Protein AF-A0A392VG65-F1 (afdb_monomer)

Mean predicted aligned error: 10.03 Å

Solvent-accessible surface area (backbone atoms only — not comparable to full-atom values): 3104 Å² total; per-residue (Å²): 132,74,81,68,77,83,60,94,76,85,83,84,80,72,61,76,66,46,62,80,71,52,69,56,56,79,89,49,23,75,74,62,44,46,76,54,101,88,47,79,47,68,54,104

Structure (mmCIF, N/CA/C/O backbone):
data_AF-A0A392VG65-F1
#
_entry.id   AF-A0A392VG65-F1
#
loop_
_atom_site.group_PDB
_atom_site.id
_atom_site.type_symbol
_atom_site.label_atom_id
_atom_site.label_alt_id
_atom_site.label_comp_id
_atom_site.label_asym_id
_atom_site.label_entity_id
_atom_site.label_seq_id
_atom_site.pdbx_PDB_ins_code
_atom_site.Cartn_x
_atom_site.Cartn_y
_atom_site.Cartn_z
_atom_site.occupancy
_atom_site.B_iso_or_equiv
_atom_site.auth_seq_id
_atom_site.auth_comp_id
_atom_site.auth_asym_id
_atom_site.auth_atom_id
_atom_site.pdbx_PDB_model_num
ATOM 1 N N . MET A 1 1 ? 25.083 -2.703 -9.479 1.00 47.56 1 MET A N 1
ATOM 2 C CA . MET A 1 1 ? 25.071 -3.235 -10.858 1.00 47.56 1 MET A CA 1
ATOM 3 C C . MET A 1 1 ? 23.663 -3.042 -11.385 1.00 47.56 1 MET A C 1
ATOM 5 O O . MET A 1 1 ? 22.768 -3.773 -10.980 1.00 47.56 1 MET A O 1
ATOM 9 N N . ASP A 1 2 ? 23.463 -1.971 -12.153 1.00 68.12 2 ASP A N 1
ATOM 10 C CA . ASP A 1 2 ? 22.157 -1.541 -12.663 1.00 68.12 2 ASP A CA 1
ATOM 11 C C . ASP A 1 2 ? 21.652 -2.506 -13.741 1.00 68.12 2 ASP A C 1
ATOM 13 O O . ASP A 1 2 ? 21.963 -2.346 -14.918 1.00 68.12 2 ASP A O 1
ATOM 17 N N . GLN A 1 3 ? 20.839 -3.490 -13.354 1.00 68.62 3 GLN A N 1
ATOM 18 C CA . GLN A 1 3 ? 20.168 -4.392 -14.304 1.00 68.62 3 GLN A CA 1
ATOM 19 C C . GLN A 1 3 ? 19.174 -3.664 -15.228 1.00 68.62 3 GLN A C 1
ATOM 21 O O . GLN A 1 3 ? 18.747 -4.223 -16.231 1.00 68.62 3 GLN A O 1
ATOM 26 N N . LEU A 1 4 ? 18.808 -2.418 -14.907 1.00 73.31 4 LEU A N 1
ATOM 27 C CA . LEU A 1 4 ? 17.887 -1.610 -15.705 1.00 73.31 4 LEU A CA 1
ATOM 28 C C . LEU A 1 4 ? 18.557 -0.825 -16.843 1.00 73.31 4 LEU A C 1
ATOM 30 O O . LEU A 1 4 ? 17.836 -0.261 -17.659 1.00 73.31 4 LEU A O 1
ATOM 34 N N . LYS A 1 5 ? 19.892 -0.738 -16.913 1.00 73.00 5 LYS A N 1
ATOM 35 C CA . LYS A 1 5 ? 20.553 0.175 -17.866 1.00 73.00 5 LYS A CA 1
ATOM 36 C C . LYS A 1 5 ? 20.431 -0.231 -19.339 1.00 73.00 5 LYS A C 1
ATOM 38 O O . LYS A 1 5 ? 20.418 0.660 -20.178 1.00 73.00 5 LYS A O 1
ATOM 43 N N . ASP A 1 6 ? 20.280 -1.521 -19.633 1.00 77.25 6 ASP A N 1
ATOM 44 C CA . ASP A 1 6 ? 20.213 -2.051 -21.008 1.00 77.25 6 ASP A CA 1
ATOM 45 C C . ASP A 1 6 ? 18.814 -2.552 -21.413 1.00 77.25 6 ASP A C 1
ATOM 47 O O . ASP A 1 6 ? 18.636 -3.162 -22.468 1.00 77.25 6 ASP A O 1
ATOM 51 N N . ALA A 1 7 ? 17.794 -2.317 -20.584 1.00 81.19 7 ALA A N 1
ATOM 52 C CA . ALA A 1 7 ? 16.432 -2.717 -20.913 1.00 81.19 7 ALA A CA 1
ATOM 53 C C . ALA A 1 7 ? 15.766 -1.671 -21.826 1.00 81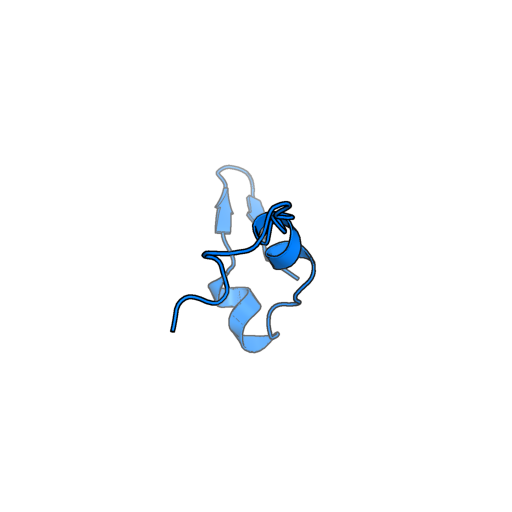.19 7 ALA A C 1
ATOM 55 O O . ALA A 1 7 ? 15.673 -0.492 -21.496 1.00 81.19 7 ALA A O 1
ATOM 56 N N . SER A 1 8 ? 15.282 -2.116 -22.986 1.00 80.31 8 SER A N 1
ATOM 57 C CA . SER A 1 8 ? 14.577 -1.276 -23.966 1.00 80.31 8 SER A CA 1
ATOM 58 C C . SER A 1 8 ? 13.079 -1.138 -23.679 1.00 80.31 8 SER A C 1
ATOM 60 O O . SER A 1 8 ? 12.441 -0.200 -24.156 1.00 80.31 8 SER A O 1
ATOM 62 N N . VAL A 1 9 ? 12.510 -2.059 -22.894 1.00 80.31 9 VAL A N 1
ATOM 63 C CA . VAL A 1 9 ? 11.090 -2.091 -22.529 1.00 80.31 9 VAL A CA 1
ATOM 64 C C . VAL A 1 9 ? 10.957 -2.353 -21.034 1.00 80.31 9 VAL A C 1
ATOM 66 O O . VAL A 1 9 ? 11.472 -3.342 -20.516 1.00 80.31 9 VAL A O 1
ATOM 69 N N . PHE A 1 10 ? 10.213 -1.484 -20.350 1.00 80.06 10 PHE A N 1
ATOM 70 C CA . PHE A 1 10 ? 9.901 -1.610 -18.931 1.00 80.06 10 PHE A CA 1
ATOM 71 C C . PHE A 1 10 ? 8.399 -1.780 -18.750 1.00 80.06 10 PHE A C 1
ATOM 73 O O . PHE A 1 10 ? 7.607 -1.023 -19.308 1.00 80.06 10 PHE A O 1
ATOM 80 N N . SER A 1 11 ? 8.008 -2.745 -17.924 1.00 79.88 11 SER A N 1
ATOM 81 C CA . SER A 1 11 ? 6.632 -2.865 -17.448 1.00 79.88 11 SER A CA 1
ATOM 82 C C . SER A 1 11 ? 6.570 -2.376 -16.010 1.00 79.88 11 SER A C 1
ATOM 84 O O . SER A 1 11 ? 7.274 -2.886 -15.140 1.00 79.88 11 SER A O 1
ATOM 86 N N . LYS A 1 12 ? 5.735 -1.368 -15.753 1.00 77.56 12 LYS A N 1
ATOM 87 C CA . LYS A 1 12 ? 5.492 -0.864 -14.403 1.00 77.56 12 LYS A CA 1
ATOM 88 C C . LYS A 1 12 ? 4.321 -1.630 -13.806 1.00 77.56 12 LYS A C 1
ATOM 90 O O . LYS A 1 12 ? 3.180 -1.415 -14.201 1.00 77.56 12 LYS A O 1
ATOM 95 N N . PHE A 1 13 ? 4.605 -2.512 -12.856 1.00 77.56 13 PHE A N 1
ATOM 96 C CA . PHE A 1 13 ? 3.551 -3.123 -12.059 1.00 77.56 13 PHE A CA 1
ATOM 97 C C . PHE A 1 13 ? 3.066 -2.108 -11.018 1.00 77.56 13 PHE A C 1
ATOM 99 O O . PHE A 1 13 ? 3.855 -1.620 -10.206 1.00 77.56 13 PHE A O 1
ATOM 106 N N . ASP A 1 14 ? 1.782 -1.753 -11.060 1.00 76.31 14 ASP A N 1
ATOM 107 C CA . ASP A 1 14 ? 1.181 -0.922 -10.023 1.00 76.31 14 ASP A CA 1
ATOM 108 C C . ASP A 1 14 ? 0.888 -1.781 -8.790 1.00 76.31 14 ASP A C 1
ATOM 110 O O . ASP A 1 14 ? -0.066 -2.556 -8.733 1.00 76.31 14 ASP A O 1
ATOM 114 N N . LEU A 1 15 ? 1.742 -1.637 -7.779 1.00 71.88 15 LEU A N 1
ATOM 115 C CA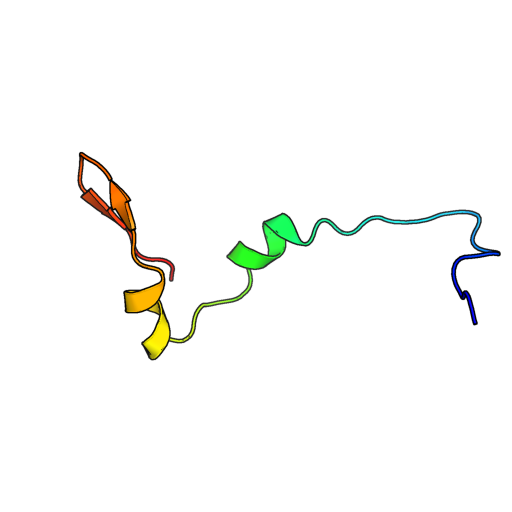 . LEU A 1 15 ? 1.588 -2.333 -6.505 1.00 71.88 15 LEU A CA 1
ATOM 116 C C . LEU A 1 15 ? 0.443 -1.735 -5.664 1.00 71.88 15 LEU A C 1
ATOM 118 O O . LEU A 1 15 ? 0.027 -2.332 -4.675 1.00 71.88 15 LEU A O 1
ATOM 122 N N . LYS A 1 16 ? -0.114 -0.578 -6.042 1.00 74.50 16 LYS A N 1
ATOM 123 C CA . LYS A 1 16 ? -1.151 0.101 -5.258 1.00 74.50 16 LYS A CA 1
ATOM 124 C C . LYS A 1 16 ? -2.447 -0.710 -5.213 1.00 74.50 16 LYS A C 1
ATOM 126 O O . LYS A 1 16 ? -3.101 -0.769 -4.173 1.00 74.50 16 LYS A O 1
ATOM 131 N N . SER A 1 17 ? -2.785 -1.400 -6.302 1.00 69.56 17 SER A N 1
ATOM 132 C CA . SER A 1 17 ? -3.898 -2.358 -6.309 1.00 69.56 17 SER A CA 1
ATOM 133 C C . SER A 1 17 ? -3.613 -3.610 -5.472 1.00 69.56 17 SER A C 1
ATOM 135 O O . SER A 1 17 ? -4.545 -4.211 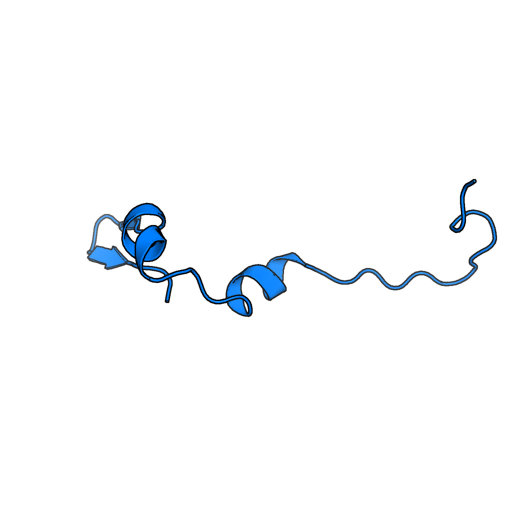-4.941 1.00 69.56 17 SER A O 1
ATOM 137 N N . SER A 1 18 ? -2.349 -4.009 -5.327 1.00 69.88 18 SER A N 1
ATOM 138 C CA . SER A 1 18 ? -1.995 -5.251 -4.629 1.00 69.88 18 SER A CA 1
ATOM 139 C C . SER A 1 18 ? -2.213 -5.187 -3.115 1.00 69.88 18 SER A C 1
ATOM 141 O O . SER A 1 18 ? -2.449 -6.224 -2.501 1.00 69.88 18 SER A O 1
ATOM 143 N N . TYR A 1 19 ? -2.252 -3.989 -2.515 1.00 72.19 19 TYR A N 1
ATOM 144 C CA . TYR A 1 19 ? -2.615 -3.833 -1.100 1.00 72.19 19 TYR A CA 1
ATOM 145 C C . TYR A 1 19 ? -4.006 -4.403 -0.786 1.00 72.19 19 TYR A C 1
ATOM 147 O O . TYR A 1 19 ? -4.203 -4.928 0.299 1.00 72.19 19 TYR A O 1
ATOM 155 N N . HIS A 1 20 ? -4.921 -4.383 -1.764 1.00 72.19 20 HIS A N 1
ATOM 156 C CA . HIS A 1 20 ? -6.261 -4.975 -1.652 1.00 72.19 20 HIS A CA 1
ATOM 157 C C . HIS A 1 20 ? -6.295 -6.477 -1.928 1.00 72.19 20 HIS A C 1
ATOM 159 O O . HIS A 1 20 ? -7.308 -7.123 -1.687 1.00 72.19 20 HIS A O 1
ATOM 165 N N . GLN A 1 21 ? -5.209 -7.044 -2.453 1.00 75.81 21 GLN A N 1
ATOM 166 C CA . GLN A 1 21 ? -5.096 -8.476 -2.740 1.00 75.81 21 GLN A CA 1
ATOM 167 C C . GLN A 1 21 ? -4.415 -9.234 -1.594 1.00 75.81 21 GLN A C 1
ATOM 169 O O . GLN A 1 21 ? -4.605 -10.443 -1.457 1.00 75.81 21 GLN A O 1
ATOM 174 N N . ILE A 1 22 ? -3.627 -8.536 -0.772 1.00 76.50 22 ILE A N 1
ATOM 175 C CA . ILE A 1 22 ? -2.941 -9.107 0.384 1.00 76.50 22 ILE A CA 1
ATOM 176 C C . ILE A 1 22 ? -3.841 -8.937 1.607 1.00 76.50 22 ILE A C 1
ATOM 178 O O . ILE A 1 22 ? -4.071 -7.822 2.068 1.00 76.50 22 ILE A O 1
ATOM 182 N N . ARG A 1 23 ? -4.334 -10.058 2.144 1.00 76.88 23 ARG A N 1
ATOM 183 C CA . ARG A 1 23 ? -5.157 -10.055 3.360 1.00 76.88 23 ARG A CA 1
ATOM 184 C C . ARG A 1 23 ? -4.360 -9.556 4.559 1.00 76.88 23 ARG A C 1
ATOM 186 O O . ARG A 1 23 ? -3.217 -9.971 4.774 1.00 76.88 23 ARG A O 1
ATOM 193 N N . VAL A 1 24 ? -4.996 -8.717 5.366 1.00 79.81 24 VAL A N 1
ATOM 194 C CA . VAL A 1 24 ? -4.444 -8.260 6.642 1.00 79.81 24 VAL A CA 1
ATOM 195 C C . VAL A 1 24 ? -4.570 -9.401 7.655 1.00 79.81 24 VAL A C 1
ATOM 197 O O . VAL A 1 24 ? -5.548 -10.149 7.665 1.00 79.81 24 VAL A O 1
ATOM 200 N N . ARG A 1 25 ? -3.552 -9.590 8.501 1.00 83.19 25 ARG A N 1
ATOM 201 C CA . ARG A 1 25 ? -3.628 -10.583 9.582 1.00 83.19 25 ARG A CA 1
ATOM 202 C C . ARG A 1 25 ? -4.748 -10.199 10.542 1.00 83.19 25 ARG A C 1
ATOM 204 O O . ARG A 1 25 ? -4.864 -9.031 10.888 1.00 83.19 25 ARG A O 1
ATOM 211 N N . TYR A 1 26 ? -5.506 -11.181 11.030 1.00 78.31 26 TYR A N 1
ATOM 212 C CA . TYR A 1 26 ? -6.673 -10.947 11.892 1.00 78.31 26 TYR A CA 1
ATOM 213 C C . TYR A 1 26 ? -6.370 -10.058 13.114 1.00 78.31 26 TYR A C 1
ATOM 215 O O . TYR A 1 26 ? -7.160 -9.191 13.473 1.00 78.31 26 TYR A O 1
ATOM 223 N N . GLU A 1 27 ? -5.181 -10.213 13.697 1.00 82.81 27 GLU A N 1
ATOM 224 C CA . GLU A 1 27 ? -4.686 -9.422 14.834 1.00 82.81 27 GLU A CA 1
ATOM 225 C C . GLU A 1 27 ? -4.445 -7.936 14.505 1.00 82.81 27 GLU A C 1
ATOM 227 O O . GLU A 1 27 ? -4.478 -7.085 15.395 1.00 82.81 27 GLU A O 1
ATOM 232 N N . ASP A 1 28 ? -4.211 -7.611 13.234 1.00 80.94 28 ASP A N 1
ATOM 233 C CA . ASP A 1 28 ? -3.903 -6.262 12.757 1.00 80.94 28 ASP A CA 1
ATOM 234 C C . ASP A 1 28 ? -5.105 -5.573 12.088 1.00 80.94 28 ASP A C 1
ATOM 236 O O . ASP A 1 28 ? -5.049 -4.367 11.856 1.00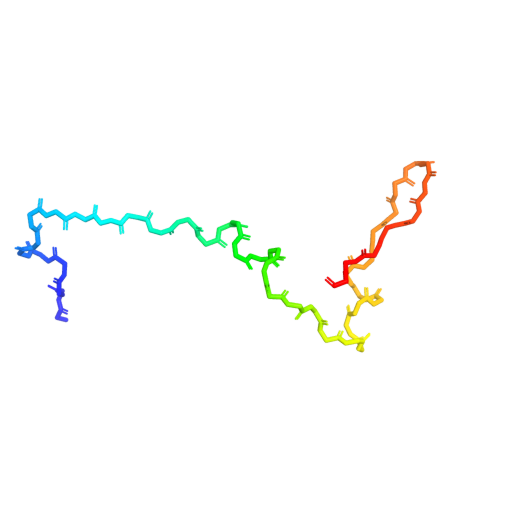 80.94 28 ASP A O 1
ATOM 240 N N . ILE A 1 29 ? -6.219 -6.281 11.848 1.00 80.44 29 ILE A N 1
ATOM 241 C CA . ILE A 1 29 ? -7.457 -5.716 11.268 1.00 80.44 29 ILE A CA 1
ATOM 242 C C . ILE A 1 29 ? -7.989 -4.557 12.122 1.00 80.44 29 ILE A C 1
ATOM 244 O O . ILE A 1 29 ? -8.361 -3.504 11.610 1.00 80.44 29 ILE A O 1
ATOM 248 N N . GLN A 1 30 ? -7.962 -4.712 13.448 1.00 77.56 30 GLN A N 1
ATOM 249 C CA . GLN A 1 30 ? -8.398 -3.663 14.377 1.00 77.56 30 GLN A CA 1
ATOM 250 C C . GLN A 1 30 ? -7.476 -2.432 14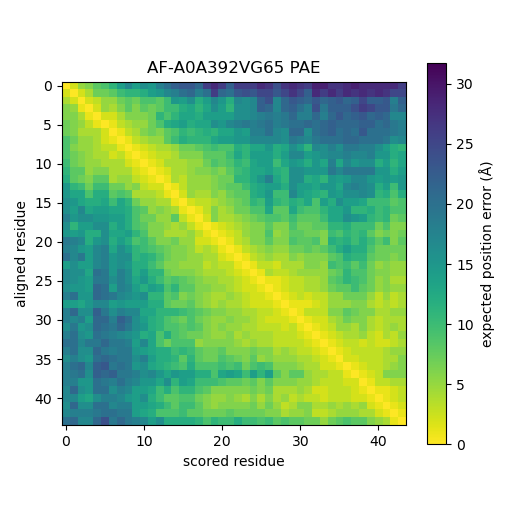.348 1.00 77.56 30 GLN A C 1
ATOM 252 O O . GLN A 1 30 ? -7.907 -1.327 14.669 1.00 77.56 30 GLN A O 1
ATOM 257 N N . LYS A 1 31 ? -6.209 -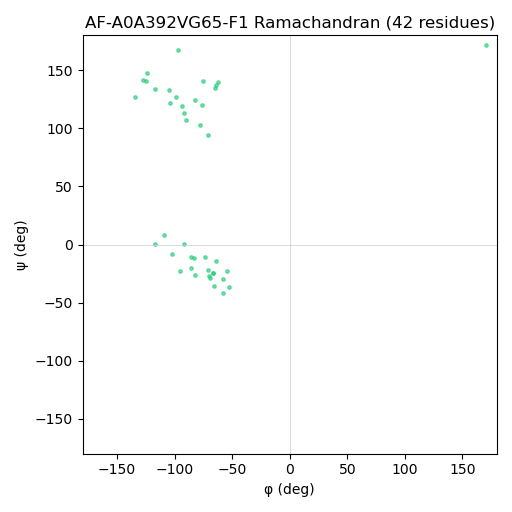2.597 13.941 1.00 81.88 31 LYS A N 1
ATOM 258 C CA . LYS A 1 31 ? -5.242 -1.494 13.817 1.00 81.88 31 LYS A CA 1
ATOM 259 C C . LYS A 1 31 ? -5.398 -0.734 12.502 1.00 81.88 31 LYS A C 1
ATOM 261 O O . LYS A 1 31 ? -5.028 0.434 12.435 1.00 81.88 31 LYS A O 1
ATOM 266 N N . THR A 1 32 ? -5.922 -1.388 11.467 1.00 81.06 32 THR A N 1
ATOM 267 C CA . THR A 1 32 ? -6.203 -0.779 10.158 1.00 81.06 32 THR A CA 1
ATOM 268 C C . THR A 1 32 ? -7.626 -0.230 10.052 1.00 81.06 32 THR A C 1
ATOM 270 O O . THR A 1 32 ? -7.993 0.336 9.020 1.00 81.06 32 THR A O 1
ATOM 273 N N . ALA A 1 33 ? -8.420 -0.356 11.116 1.00 82.38 33 ALA A N 1
ATOM 274 C CA . ALA A 1 33 ? -9.764 0.180 11.186 1.00 82.38 33 ALA A CA 1
ATOM 275 C C . ALA A 1 33 ? -9.770 1.715 11.124 1.00 82.38 33 ALA A C 1
ATOM 277 O O . ALA A 1 33 ? -9.002 2.394 11.811 1.00 82.38 33 ALA A O 1
ATOM 278 N N . PHE A 1 34 ? -10.667 2.282 10.317 1.00 83.44 34 PHE A N 1
ATOM 279 C CA . PHE A 1 34 ? -10.840 3.727 10.202 1.00 83.44 34 PHE A CA 1
ATOM 280 C C . PHE A 1 34 ? -12.297 4.135 10.409 1.00 83.44 34 PHE A C 1
ATOM 282 O O . PHE A 1 34 ? -13.246 3.480 9.974 1.00 83.44 34 PHE A O 1
ATOM 289 N N . ARG A 1 35 ? -12.482 5.272 11.086 1.00 86.19 35 ARG A N 1
ATOM 290 C CA . ARG A 1 35 ? -13.798 5.873 11.317 1.00 86.19 35 ARG A CA 1
ATOM 291 C C . ARG A 1 35 ? -14.039 6.985 10.319 1.00 86.19 35 ARG A C 1
ATOM 293 O O . ARG A 1 35 ? -13.261 7.926 10.206 1.00 86.19 35 ARG A O 1
ATOM 300 N N . THR A 1 36 ? -15.167 6.895 9.641 1.00 87.81 36 THR A N 1
ATOM 301 C CA . THR A 1 36 ? -15.746 7.997 8.880 1.00 87.81 36 THR A CA 1
ATOM 302 C C . THR A 1 36 ? -16.813 8.686 9.728 1.00 87.81 36 THR 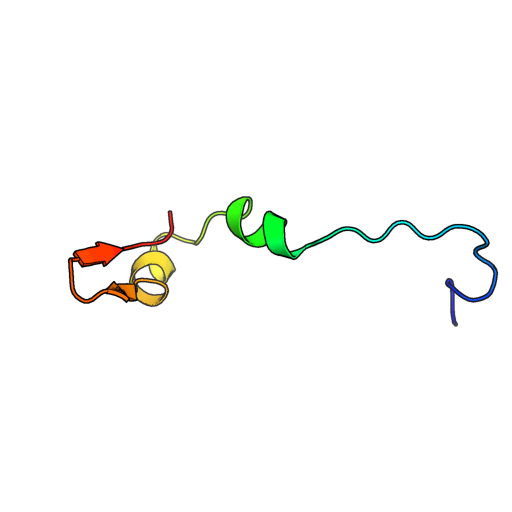A C 1
ATOM 304 O O . THR A 1 36 ? -17.279 8.143 10.731 1.00 87.81 36 THR A O 1
ATOM 307 N N . ARG A 1 37 ? -17.262 9.870 9.299 1.00 89.00 37 ARG A N 1
ATOM 308 C CA . ARG A 1 37 ? -18.376 10.597 9.934 1.00 89.00 37 AR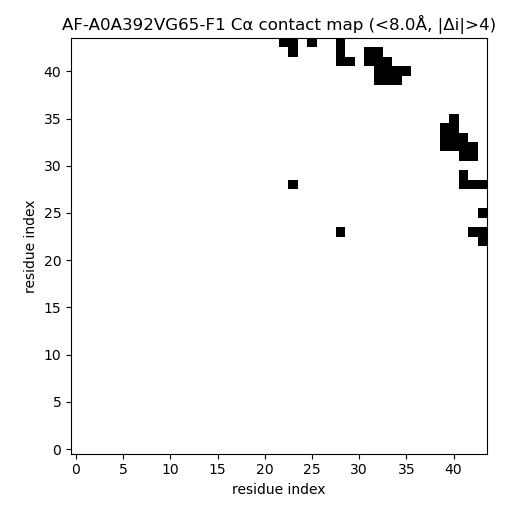G A CA 1
ATOM 309 C C . ARG A 1 37 ? -19.663 9.762 10.051 1.00 89.00 37 ARG A C 1
ATOM 311 O O . ARG A 1 37 ? -20.494 10.065 10.899 1.00 89.00 37 ARG A O 1
ATOM 318 N N . TYR A 1 38 ? -19.816 8.733 9.218 1.00 88.50 38 TYR A N 1
ATOM 319 C CA . TYR A 1 38 ? -21.046 7.952 9.093 1.00 88.50 38 TYR A CA 1
ATOM 320 C C . TYR A 1 38 ? -20.895 6.479 9.486 1.00 88.50 38 TYR A C 1
ATOM 322 O O . TYR A 1 38 ? -21.867 5.737 9.411 1.00 88.50 38 TYR A O 1
ATOM 330 N N . GLY A 1 39 ? -19.707 6.032 9.897 1.00 85.06 39 GLY A N 1
ATOM 331 C CA . GLY A 1 39 ? -19.508 4.620 10.212 1.00 85.06 39 GLY A CA 1
ATOM 332 C C . GLY A 1 39 ? -18.061 4.222 10.446 1.00 85.06 39 GLY A C 1
ATOM 333 O O . GLY A 1 39 ? -17.132 5.000 10.221 1.00 85.06 39 GLY A O 1
ATOM 334 N N . HIS A 1 40 ? -17.894 2.990 10.904 1.00 87.50 40 HIS A N 1
ATOM 335 C CA . HIS A 1 40 ? -16.613 2.339 11.140 1.00 87.50 40 HIS A CA 1
ATOM 336 C C . HIS A 1 40 ? -16.357 1.324 10.025 1.00 87.50 40 HIS A C 1
ATOM 338 O O . HIS A 1 40 ? -17.256 0.551 9.698 1.00 87.50 40 HIS A O 1
ATOM 344 N N . TYR A 1 41 ? -15.158 1.338 9.453 1.00 83.81 41 TYR A N 1
ATOM 345 C CA . TYR A 1 41 ? -14.748 0.419 8.396 1.00 83.81 41 TYR A CA 1
ATOM 346 C C . TYR A 1 41 ? -13.471 -0.303 8.806 1.00 83.81 41 TYR A C 1
ATOM 348 O O . TYR A 1 41 ? -12.566 0.296 9.387 1.00 83.81 41 TYR A O 1
ATOM 356 N N . GLU A 1 42 ? -13.407 -1.585 8.472 1.00 80.44 42 GLU A N 1
ATOM 357 C CA . GLU A 1 42 ? -12.276 -2.466 8.745 1.00 80.44 42 GLU A CA 1
ATOM 358 C C . GLU A 1 42 ? -11.803 -3.085 7.434 1.00 80.44 42 GLU A C 1
ATOM 360 O O . GLU A 1 42 ? -12.599 -3.312 6.519 1.00 80.44 42 GLU A O 1
ATOM 365 N N . TYR A 1 43 ? -10.500 -3.328 7.336 1.00 76.75 43 TYR A N 1
ATOM 366 C CA . TYR A 1 43 ? -9.907 -3.968 6.170 1.00 76.75 43 TYR A CA 1
ATOM 367 C C . TYR A 1 43 ? -9.810 -5.477 6.412 1.00 76.75 43 TYR A C 1
ATOM 369 O O . TYR A 1 43 ? -9.153 -5.886 7.368 1.00 76.75 43 TYR A O 1
ATOM 377 N N . LEU A 1 44 ? -10.472 -6.281 5.573 1.00 67.81 44 LEU A N 1
ATOM 378 C CA . LEU A 1 44 ? -10.522 -7.750 5.668 1.00 67.81 44 LEU A CA 1
ATOM 379 C C . LEU A 1 44 ? -9.478 -8.430 4.772 1.00 67.81 44 LEU A C 1
ATOM 381 O O . LEU A 1 44 ? -9.255 -7.939 3.645 1.00 67.81 44 LEU A O 1
#

Radius of gyration: 17.92 Å; Cα contacts (8 Å, |Δi|>4): 21; chains: 1; bounding box: 46×22×39 Å

Foldseek 3Di:
DPPPPPDPDDDDDDCVVVVLVDADDPVCQVVQWDDDPVDIDTRD
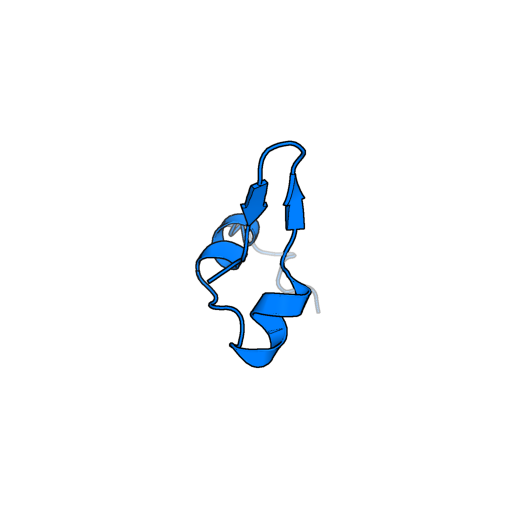
Sequence (44 aa):
MDQLKDASVFSKFDLKSSYHQIRVRYEDIQKTAFRTRYGHYEYL

pLDDT: mean 77.84, std 7.19, range [47.56, 89.0]

InterPro domains:
  IPR043128 Reverse transcriptase/Diguanylate cyclase domain [G3DSA:3.30.70.270] (1-19)
  IPR043502 DNA/RNA polymerase superfamily [SSF56672] (1-44)
  IPR053134 RNA-directed DNA polymerase homolog [PTHR24559] (2-44)

Secondary structure (DSSP, 8-state):
--TTTT-S------TTTGGGTSPPPHHHHTTS-EEETTEEE---

Organism: NCBI:txid97028